Protein AF-A0A3D1SMH5-F1 (afdb_monomer_lite)

Structure (mmCIF, N/CA/C/O backbone):
data_AF-A0A3D1SMH5-F1
#
_entry.id   AF-A0A3D1SMH5-F1
#
loop_
_atom_site.group_PDB
_atom_site.id
_atom_site.type_symbol
_atom_site.label_atom_id
_atom_site.label_alt_id
_atom_site.label_comp_id
_atom_site.label_asym_id
_atom_site.label_entity_id
_atom_site.label_seq_id
_atom_site.pdbx_PDB_ins_code
_atom_site.Cartn_x
_atom_site.Cartn_y
_atom_site.Cartn_z
_atom_site.occupancy
_atom_site.B_iso_or_equiv
_atom_site.auth_seq_id
_atom_site.auth_comp_id
_atom_site.auth_asym_id
_atom_site.auth_atom_id
_atom_site.pdbx_PDB_model_num
ATOM 1 N N . MET A 1 1 ? -7.516 19.435 8.305 1.00 47.00 1 MET A N 1
ATOM 2 C CA . MET A 1 1 ? -8.251 18.720 7.235 1.00 47.00 1 MET A CA 1
ATOM 3 C C . MET A 1 1 ? -7.934 17.247 7.410 1.00 47.00 1 MET A C 1
ATOM 5 O O . MET A 1 1 ? -6.787 16.997 7.764 1.00 47.00 1 MET A O 1
ATOM 9 N N . PRO A 1 2 ? -8.880 16.299 7.277 1.00 48.94 2 PRO A N 1
ATOM 10 C CA . PRO A 1 2 ? -8.520 14.885 7.343 1.00 48.94 2 PRO A CA 1
ATOM 11 C C . PRO A 1 2 ? -7.505 14.650 6.223 1.00 48.94 2 PRO A C 1
ATOM 13 O O . PRO A 1 2 ? -7.816 14.863 5.053 1.00 48.94 2 PRO A O 1
ATOM 16 N N . GLY A 1 3 ? -6.252 14.444 6.621 1.00 62.50 3 GLY A N 1
ATOM 17 C CA . GLY A 1 3 ? -5.094 14.597 5.753 1.00 62.50 3 GLY A CA 1
ATOM 18 C C . GLY A 1 3 ? -5.001 13.441 4.777 1.00 62.50 3 GLY A C 1
ATOM 19 O O . GLY A 1 3 ? -5.180 12.291 5.161 1.00 62.50 3 GLY A O 1
ATOM 20 N N . THR A 1 4 ? -4.715 13.747 3.517 1.00 69.06 4 THR A N 1
ATOM 21 C CA . THR A 1 4 ? -4.305 12.735 2.548 1.00 69.06 4 THR A CA 1
ATOM 22 C C . THR A 1 4 ? -3.008 12.101 3.042 1.00 69.06 4 THR A C 1
ATOM 24 O O . THR A 1 4 ? -1.975 12.767 3.101 1.00 69.06 4 THR A O 1
ATOM 27 N N . THR A 1 5 ? -3.066 10.831 3.425 1.00 72.56 5 THR A N 1
ATOM 28 C CA . THR A 1 5 ? -1.886 10.045 3.790 1.00 72.56 5 THR A CA 1
ATOM 29 C C . THR A 1 5 ? -1.231 9.507 2.520 1.00 72.56 5 THR A C 1
ATOM 31 O O . THR A 1 5 ? -1.915 8.960 1.654 1.00 72.56 5 THR A O 1
ATOM 34 N N . PHE A 1 6 ? 0.086 9.669 2.396 1.00 81.00 6 PHE A N 1
ATOM 35 C CA . PHE A 1 6 ? 0.865 9.169 1.263 1.00 81.00 6 PHE A CA 1
ATOM 36 C C . PHE A 1 6 ? 1.640 7.917 1.673 1.00 81.00 6 PHE A C 1
ATOM 38 O O . PHE A 1 6 ? 2.335 7.928 2.685 1.00 81.00 6 PHE A O 1
ATOM 45 N N . TYR A 1 7 ? 1.548 6.860 0.867 1.00 84.06 7 TYR A N 1
ATOM 46 C CA . TYR A 1 7 ? 2.281 5.614 1.077 1.00 84.06 7 TYR A CA 1
ATOM 47 C C . TYR A 1 7 ? 3.555 5.624 0.243 1.00 84.06 7 TYR A C 1
ATOM 49 O O . TYR A 1 7 ? 3.512 5.540 -0.986 1.00 84.06 7 TYR A O 1
ATOM 57 N N . GLN A 1 8 ? 4.692 5.775 0.916 1.00 86.44 8 GLN A N 1
ATOM 58 C CA . GLN A 1 8 ? 5.998 5.910 0.285 1.00 86.44 8 GLN A CA 1
ATOM 59 C C . GLN A 1 8 ? 6.855 4.698 0.64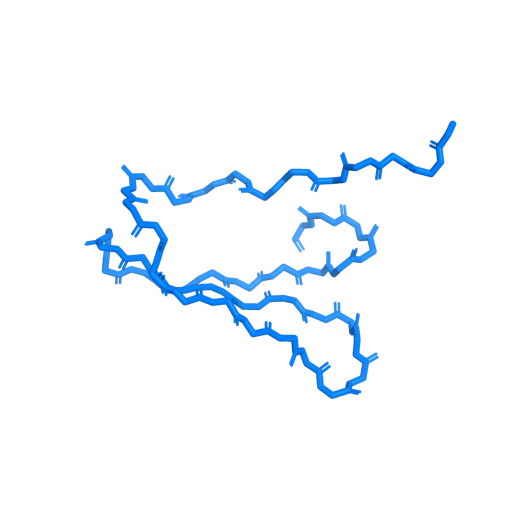9 1.00 86.44 8 GLN A C 1
ATOM 61 O O . GLN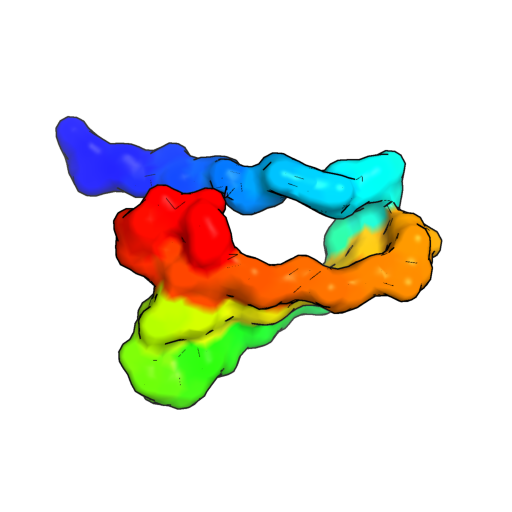 A 1 8 ? 7.099 4.434 1.821 1.00 86.44 8 GLN A O 1
ATOM 66 N N . GLY A 1 9 ? 7.289 3.948 -0.360 1.00 90.19 9 GLY A N 1
ATOM 67 C CA . GLY A 1 9 ? 8.107 2.751 -0.153 1.00 90.19 9 GLY A CA 1
ATOM 68 C C . GLY A 1 9 ? 8.406 1.992 -1.440 1.00 90.19 9 GLY A C 1
ATOM 69 O O . GLY A 1 9 ? 9.463 1.386 -1.559 1.00 90.19 9 GLY A O 1
ATOM 70 N N . HIS A 1 10 ? 7.521 2.086 -2.438 1.00 96.12 10 HIS A N 1
ATOM 71 C CA . HIS A 1 10 ? 7.807 1.524 -3.753 1.00 96.12 10 HIS A CA 1
ATOM 72 C C . HIS A 1 10 ? 8.852 2.371 -4.477 1.00 96.12 10 HIS A C 1
ATOM 74 O O . HIS A 1 10 ? 8.752 3.600 -4.505 1.00 96.12 10 HIS A O 1
ATOM 80 N N . SER A 1 11 ? 9.850 1.709 -5.056 1.00 97.25 11 SER A N 1
ATOM 81 C CA . SER A 1 11 ? 10.928 2.359 -5.810 1.00 97.25 11 SER A CA 1
ATOM 82 C C . SER A 1 11 ? 10.668 2.388 -7.318 1.00 97.25 11 SER A C 1
ATOM 84 O O . SER A 1 11 ? 11.493 2.907 -8.065 1.00 97.25 11 SER A O 1
ATOM 86 N N . ASP A 1 12 ? 9.553 1.811 -7.769 1.00 97.62 12 ASP A N 1
ATOM 87 C CA . ASP A 1 12 ? 9.152 1.726 -9.175 1.00 97.62 12 ASP A CA 1
ATOM 88 C C . ASP A 1 12 ? 7.609 1.800 -9.306 1.00 97.62 12 ASP A C 1
ATOM 90 O O . ASP A 1 12 ? 6.893 2.000 -8.319 1.00 97.62 12 ASP A O 1
ATOM 94 N N . ASN A 1 13 ? 7.083 1.695 -10.529 1.00 97.56 13 ASN A N 1
ATOM 95 C CA . ASN A 1 13 ? 5.664 1.822 -10.848 1.00 97.56 13 ASN A CA 1
ATOM 96 C C . ASN A 1 13 ? 4.785 0.840 -10.059 1.00 97.56 13 ASN A C 1
ATOM 98 O O . ASN A 1 13 ? 4.939 -0.377 -10.161 1.00 97.56 13 ASN A O 1
ATOM 102 N N . VAL A 1 14 ? 3.773 1.383 -9.380 1.00 97.50 14 VAL A N 1
ATOM 103 C CA . VAL A 1 14 ? 2.671 0.611 -8.797 1.00 97.50 14 VAL A CA 1
ATOM 104 C C . VAL A 1 14 ? 1.666 0.257 -9.890 1.00 97.50 14 VAL A C 1
ATOM 106 O O . VAL A 1 14 ? 1.176 1.140 -10.593 1.00 97.50 14 VAL A O 1
ATOM 109 N N . PHE A 1 15 ? 1.333 -1.027 -10.017 1.00 98.12 15 PHE A N 1
ATOM 110 C CA . PHE A 1 15 ? 0.382 -1.519 -11.022 1.00 98.12 15 PHE A CA 1
ATOM 111 C C . PHE A 1 15 ? -0.963 -1.945 -10.438 1.00 98.12 15 PHE A C 1
ATOM 113 O O . PHE A 1 15 ? -1.953 -2.005 -11.164 1.00 98.12 15 PHE A O 1
ATOM 120 N N . ALA A 1 16 ? -1.010 -2.255 -9.143 1.00 97.06 16 ALA A N 1
ATOM 121 C CA . ALA A 1 16 ? -2.217 -2.732 -8.485 1.00 97.06 16 ALA A CA 1
ATOM 122 C C . ALA A 1 16 ? -2.324 -2.186 -7.063 1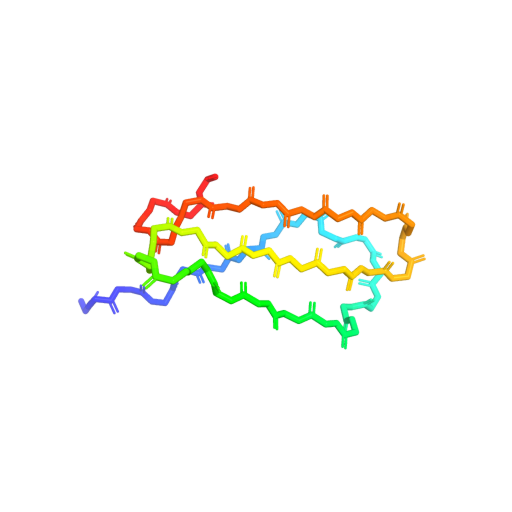.00 97.06 16 ALA A C 1
ATOM 124 O O . ALA A 1 16 ? -1.322 -2.068 -6.358 1.00 97.06 16 ALA A O 1
ATOM 125 N N . VAL A 1 17 ? -3.559 -1.910 -6.648 1.00 96.19 17 VAL A N 1
ATOM 126 C CA . VAL A 1 17 ? -3.940 -1.502 -5.292 1.00 96.19 17 VAL A CA 1
ATOM 127 C C . VAL A 1 17 ? -5.210 -2.239 -4.885 1.00 96.19 17 VAL A C 1
ATOM 129 O O . VAL A 1 17 ? -6.135 -2.375 -5.686 1.00 96.19 17 VAL A O 1
ATOM 132 N N . ALA A 1 18 ? -5.253 -2.709 -3.641 1.00 97.50 18 ALA A N 1
ATOM 133 C CA . ALA A 1 18 ? -6.391 -3.416 -3.073 1.00 97.50 18 ALA A CA 1
ATOM 134 C C . ALA A 1 18 ? -6.644 -2.971 -1.630 1.00 97.50 18 ALA A C 1
ATOM 136 O O . ALA A 1 18 ? -5.710 -2.748 -0.860 1.00 97.50 18 ALA A O 1
ATOM 137 N N . TRP A 1 19 ? -7.921 -2.883 -1.267 1.00 96.38 19 TRP A N 1
ATOM 138 C CA . TRP A 1 19 ?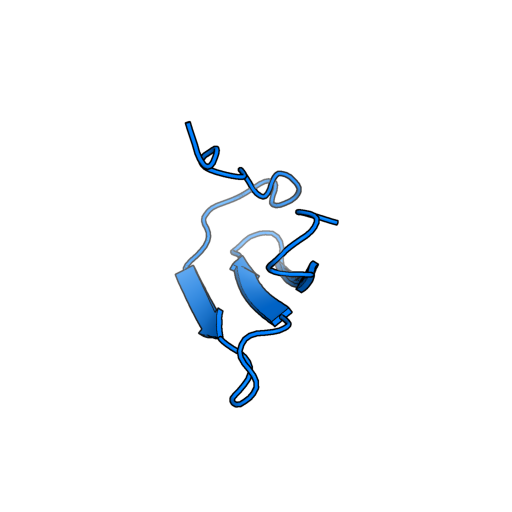 -8.365 -2.647 0.103 1.00 96.38 19 TRP A CA 1
ATOM 139 C C . TRP A 1 19 ? -8.692 -3.970 0.786 1.00 96.38 19 TRP A C 1
ATOM 141 O O . TRP A 1 19 ? -9.269 -4.867 0.165 1.00 96.38 19 TRP A O 1
ATOM 151 N N . SER A 1 20 ? -8.371 -4.086 2.074 1.00 96.31 20 SER A N 1
ATOM 152 C CA . SER A 1 20 ? -8.917 -5.170 2.885 1.00 96.31 20 SER A CA 1
ATOM 153 C C . SER A 1 20 ? -10.440 -5.010 3.028 1.00 96.31 20 SER A C 1
ATOM 155 O O . SER A 1 20 ? -10.934 -3.881 3.076 1.00 96.31 20 SER A O 1
ATOM 157 N N . PRO A 1 21 ? -11.216 -6.107 3.139 1.00 96.62 21 PRO A N 1
ATOM 158 C CA . PRO A 1 21 ? -12.675 -6.025 3.278 1.00 96.62 21 PRO A CA 1
ATOM 159 C C . PRO A 1 21 ? -13.145 -5.223 4.499 1.00 96.62 21 PRO A C 1
ATOM 161 O O . PRO A 1 21 ? -14.234 -4.662 4.495 1.00 96.62 21 PRO A O 1
ATOM 164 N N . ASP A 1 22 ? -12.318 -5.170 5.543 1.00 95.69 22 ASP A N 1
ATOM 165 C CA . ASP A 1 22 ? -12.564 -4.413 6.771 1.00 95.69 22 ASP A CA 1
ATOM 166 C C . ASP A 1 22 ? -12.031 -2.966 6.728 1.00 95.69 22 ASP A C 1
ATOM 168 O O . ASP A 1 22 ? -12.138 -2.247 7.719 1.00 95.69 22 ASP A O 1
ATOM 172 N N . GLY A 1 23 ? -11.435 -2.540 5.609 1.00 93.31 23 GLY A N 1
ATOM 173 C CA . GLY A 1 23 ? -10.928 -1.183 5.395 1.00 93.31 23 GLY A CA 1
ATOM 174 C C . GLY A 1 23 ? -9.703 -0.799 6.229 1.00 93.31 23 GLY A C 1
ATOM 175 O O . GLY A 1 23 ? -9.292 0.357 6.197 1.00 93.31 23 GLY A O 1
ATOM 176 N N . ARG A 1 24 ? -9.111 -1.729 6.989 1.00 94.50 24 ARG A N 1
ATOM 177 C CA . ARG A 1 24 ? -7.970 -1.435 7.871 1.00 94.50 24 ARG A CA 1
ATOM 178 C C . ARG A 1 24 ? -6.634 -1.417 7.150 1.00 94.50 24 ARG A C 1
ATOM 180 O O . ARG A 1 24 ? -5.696 -0.810 7.663 1.00 94.50 24 ARG A O 1
ATOM 187 N N . PHE A 1 25 ? -6.538 -2.079 6.002 1.00 95.25 25 PHE A N 1
ATOM 188 C CA . PHE A 1 25 ? -5.289 -2.225 5.277 1.00 95.25 25 PHE A CA 1
ATOM 189 C C . PHE A 1 25 ? -5.435 -1.902 3.798 1.00 95.25 25 PHE A C 1
ATOM 191 O O . PHE A 1 25 ? -6.461 -2.175 3.171 1.00 95.25 25 PHE A O 1
ATOM 198 N N . ILE A 1 26 ? -4.352 -1.372 3.245 1.00 95.81 26 ILE A N 1
ATOM 199 C CA . ILE A 1 26 ? -4.151 -1.203 1.811 1.00 95.81 26 ILE A CA 1
ATOM 200 C C . ILE A 1 26 ? -2.964 -2.069 1.427 1.00 95.81 26 ILE A C 1
ATOM 202 O O . ILE A 1 26 ? -1.944 -2.038 2.108 1.00 95.81 26 ILE A O 1
ATOM 206 N N . ALA A 1 27 ? -3.097 -2.823 0.343 1.00 97.00 27 ALA A N 1
ATOM 207 C CA . ALA A 1 27 ? -1.997 -3.537 -0.281 1.00 97.00 27 ALA A CA 1
ATOM 208 C C . ALA A 1 27 ? -1.729 -2.958 -1.671 1.00 97.00 27 ALA A C 1
ATOM 210 O O . ALA A 1 27 ? -2.672 -2.623 -2.394 1.00 97.00 27 ALA A O 1
ATOM 211 N N . SER A 1 28 ? -0.465 -2.892 -2.078 1.00 97.56 28 SER A N 1
ATOM 212 C CA . SER A 1 28 ? -0.106 -2.574 -3.460 1.00 97.56 28 SER A CA 1
ATOM 213 C C . SER A 1 28 ? 1.032 -3.429 -3.985 1.00 97.56 28 SER A C 1
ATOM 215 O O . SER A 1 28 ? 1.920 -3.822 -3.234 1.00 97.56 28 SER A O 1
ATOM 217 N N . GLY A 1 29 ? 1.001 -3.684 -5.292 1.00 98.12 29 GLY A N 1
ATOM 218 C CA . GLY A 1 29 ? 2.052 -4.389 -6.022 1.00 98.12 29 GLY A CA 1
ATOM 219 C C . GLY A 1 29 ? 2.755 -3.471 -7.018 1.00 98.12 29 GLY A C 1
ATOM 220 O O . GLY A 1 29 ? 2.101 -2.692 -7.722 1.00 98.12 29 GLY A O 1
ATOM 221 N N . SER A 1 30 ? 4.079 -3.588 -7.093 1.00 98.25 30 SER A N 1
ATOM 222 C CA . SER A 1 30 ? 4.946 -2.715 -7.887 1.00 98.25 30 SER A CA 1
ATOM 223 C C . SER A 1 30 ? 5.919 -3.494 -8.769 1.00 98.25 30 SER A C 1
ATOM 225 O O . SER A 1 30 ? 6.210 -4.670 -8.536 1.00 98.25 30 SER A O 1
ATOM 227 N N . ARG A 1 31 ? 6.447 -2.813 -9.791 1.00 98.44 31 ARG A N 1
ATOM 228 C CA . ARG A 1 31 ? 7.537 -3.307 -10.640 1.00 98.44 31 ARG A CA 1
ATOM 229 C C . ARG A 1 31 ? 8.848 -3.531 -9.881 1.00 98.44 31 ARG A C 1
ATO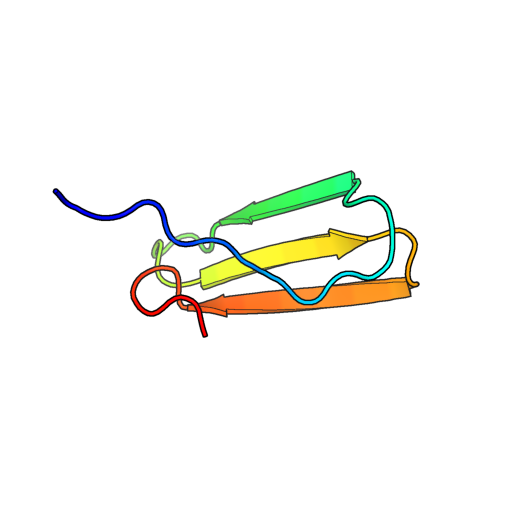M 231 O O . ARG A 1 31 ? 9.695 -4.280 -10.353 1.00 98.44 31 ARG A O 1
ATOM 238 N N . ASP A 1 32 ? 8.997 -2.950 -8.693 1.00 97.81 32 ASP A N 1
ATOM 239 C CA . ASP A 1 32 ? 10.150 -3.186 -7.812 1.00 97.81 32 ASP A CA 1
ATOM 240 C C . ASP A 1 32 ? 10.198 -4.605 -7.209 1.00 97.81 32 ASP A C 1
ATOM 242 O O . ASP A 1 32 ? 11.075 -4.908 -6.402 1.00 97.81 32 ASP A O 1
ATOM 246 N N . ASN A 1 33 ? 9.295 -5.491 -7.642 1.00 97.62 33 ASN A N 1
ATOM 247 C CA . ASN A 1 33 ? 9.153 -6.879 -7.212 1.00 97.62 33 ASN A CA 1
ATOM 248 C C . ASN A 1 33 ? 8.690 -7.032 -5.758 1.00 97.62 33 ASN A C 1
ATOM 250 O O . ASN A 1 33 ? 8.880 -8.095 -5.163 1.00 97.62 33 ASN A O 1
ATOM 254 N N . THR A 1 34 ? 8.059 -6.003 -5.187 1.00 97.62 34 THR A N 1
ATOM 255 C CA . THR A 1 34 ? 7.505 -6.059 -3.833 1.00 97.62 34 THR A CA 1
ATOM 256 C C . THR A 1 34 ? 5.992 -5.873 -3.809 1.00 97.62 34 THR A C 1
ATOM 258 O O . THR A 1 34 ? 5.377 -5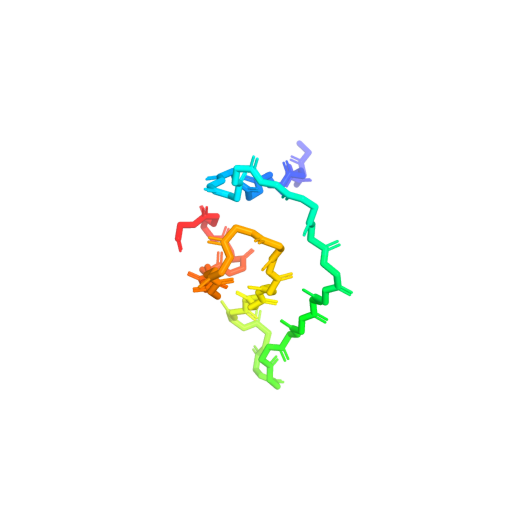.259 -4.688 1.00 97.62 34 THR A O 1
ATOM 261 N N . VAL A 1 35 ? 5.399 -6.412 -2.744 1.00 97.31 35 VAL A N 1
ATOM 262 C CA . VAL A 1 35 ? 4.058 -6.062 -2.287 1.00 97.31 35 VAL A CA 1
ATOM 263 C C . VAL A 1 35 ? 4.214 -5.376 -0.941 1.00 97.31 35 VAL A C 1
ATOM 265 O O . VAL A 1 35 ? 4.848 -5.930 -0.043 1.00 97.31 35 VAL A O 1
ATOM 268 N N . GLN A 1 36 ? 3.636 -4.190 -0.798 1.00 96.19 36 GLN A N 1
ATOM 269 C CA . GLN A 1 36 ? 3.609 -3.470 0.472 1.00 96.19 36 GLN A CA 1
ATOM 270 C C . GLN A 1 36 ? 2.194 -3.432 1.026 1.00 96.19 36 GLN A C 1
ATOM 272 O O . GLN A 1 36 ? 1.223 -3.393 0.269 1.00 96.19 36 GLN A O 1
ATOM 277 N N . VAL A 1 37 ? 2.096 -3.480 2.354 1.00 96.12 37 VAL A N 1
ATOM 278 C CA . VAL A 1 37 ? 0.836 -3.440 3.092 1.00 96.12 37 VAL A CA 1
ATOM 279 C C . VAL A 1 37 ? 0.950 -2.376 4.166 1.00 96.12 37 VAL A C 1
ATOM 281 O O . VAL A 1 37 ? 1.907 -2.392 4.934 1.00 96.12 37 VAL A O 1
ATOM 284 N N . TRP A 1 38 ? -0.044 -1.500 4.237 1.00 94.31 38 TRP A N 1
ATOM 285 C CA . TRP A 1 38 ? -0.089 -0.414 5.209 1.00 94.31 38 TRP A CA 1
ATOM 286 C C . TRP A 1 38 ? -1.399 -0.407 5.963 1.00 94.31 38 TRP A C 1
ATOM 288 O O . TRP A 1 38 ? -2.443 -0.783 5.425 1.00 94.31 38 TRP A O 1
ATOM 298 N N . ASN A 1 39 ? -1.360 0.102 7.186 1.00 93.25 39 ASN A N 1
ATOM 299 C CA . ASN A 1 39 ? -2.552 0.484 7.914 1.00 93.25 39 ASN A CA 1
ATOM 300 C C . ASN A 1 39 ? -3.180 1.736 7.279 1.00 93.25 39 ASN A C 1
ATOM 302 O O . ASN A 1 39 ? -2.554 2.795 7.205 1.00 93.25 39 ASN A O 1
ATOM 306 N N . ALA A 1 40 ? -4.441 1.616 6.866 1.00 89.19 40 ALA A N 1
ATOM 307 C CA . ALA A 1 40 ? -5.174 2.659 6.157 1.00 89.19 40 ALA A CA 1
ATOM 308 C C . ALA A 1 40 ? -5.395 3.938 6.982 1.00 89.19 40 ALA A C 1
ATOM 310 O O . ALA A 1 40 ? -5.590 5.017 6.422 1.00 89.19 40 ALA A O 1
ATOM 311 N N . THR A 1 41 ? -5.381 3.814 8.311 1.00 86.00 41 THR A N 1
ATOM 312 C CA . THR A 1 41 ? -5.631 4.917 9.244 1.00 86.00 41 THR A CA 1
ATOM 313 C C . THR A 1 41 ? -4.342 5.640 9.614 1.00 86.00 41 THR A C 1
ATOM 315 O O . THR A 1 41 ? -4.342 6.864 9.731 1.00 86.00 41 THR A O 1
ATOM 318 N N . THR A 1 42 ? -3.248 4.902 9.823 1.00 85.62 42 THR A N 1
ATOM 319 C CA . THR A 1 42 ? -1.988 5.473 10.331 1.00 85.62 42 THR A CA 1
ATOM 320 C C . THR A 1 42 ? -0.941 5.724 9.253 1.00 85.62 42 THR A C 1
ATOM 322 O O . THR A 1 42 ? -0.003 6.472 9.514 1.00 85.62 42 THR A O 1
ATOM 325 N N . GLY A 1 43 ? -1.083 5.154 8.052 1.00 77.88 43 GLY A N 1
ATOM 326 C CA . GLY A 1 43 ? -0.105 5.346 6.977 1.00 77.88 43 GLY A CA 1
ATOM 327 C C . GLY A 1 43 ? 1.159 4.497 7.092 1.00 77.88 43 GLY A C 1
ATOM 328 O O . GLY A 1 43 ? 2.124 4.764 6.382 1.00 77.88 43 GLY A O 1
ATOM 329 N N . THR A 1 44 ? 1.177 3.533 8.014 1.00 72.62 44 THR A N 1
ATOM 330 C CA . THR A 1 44 ? 2.360 2.746 8.406 1.00 72.62 44 THR A CA 1
ATOM 331 C C . THR A 1 44 ? 2.212 1.287 8.044 1.00 72.62 44 THR A C 1
ATOM 333 O O . THR A 1 44 ? 1.112 0.750 8.327 1.00 72.62 44 THR A O 1
#

Radius of gyration: 10.77 Å; chains: 1; bounding box: 24×26×21 Å

Sequence (44 aa):
MPGTTFYQGHSDNVFAVAWSPDGRFIASGSRDNTVQVWNATTGT

pLDDT: mean 89.81, std 12.63, range [47.0, 98.44]

Secondary structure (DSSP, 8-state):
----------SS-EEEEEE-TTSSEEEEEETTS-EEEEETTT--

Foldseek 3Di:
DLDDQDQDDDPADWDDWDADPVRQKIWTDGPSRDIDIDGNRPSD